Protein AF-A0A1V4DJF7-F1 (afdb_monomer)

Organism: NCBI:txid1768210

Sequence (134 aa):
MKKKKTASLLLLIAGIALLFFGLLVDSDLSPISIGLGSGFIGGAVANVIKYKKFVHNPQYAKEYKVEANDPRNIEIKTMALAKSGSILSILVVILSLITSATQQSLWVTATLVGLFAIHSILTVYFINKLNKTM

Structure (mmCIF, N/CA/C/O backbone):
data_AF-A0A1V4DJF7-F1
#
_entry.id   AF-A0A1V4DJF7-F1
#
loop_
_atom_site.group_PDB
_atom_site.id
_atom_site.type_symbol
_atom_site.label_atom_id
_atom_site.label_alt_id
_atom_site.label_comp_id
_atom_site.label_asym_id
_atom_site.label_entity_id
_atom_site.label_seq_id
_atom_site.pdbx_PDB_ins_code
_atom_site.Cartn_x
_atom_site.Cartn_y
_atom_site.Cartn_z
_atom_site.occupancy
_atom_site.B_iso_or_equiv
_atom_site.auth_seq_id
_atom_site.auth_comp_id
_atom_site.auth_asym_id
_atom_site.auth_atom_id
_atom_site.pdbx_PDB_model_num
ATOM 1 N N . MET A 1 1 ? -26.557 -2.127 5.040 1.00 58.22 1 MET A N 1
ATOM 2 C CA . MET A 1 1 ? -25.501 -3.147 4.794 1.00 58.22 1 MET A CA 1
ATOM 3 C C . MET A 1 1 ? -25.443 -3.645 3.343 1.00 58.22 1 MET A C 1
ATOM 5 O O . MET A 1 1 ? -24.337 -3.807 2.846 1.00 58.22 1 MET A O 1
ATOM 9 N N . LYS A 1 2 ? -26.572 -3.825 2.628 1.00 59.28 2 LYS A N 1
ATOM 10 C CA . LYS A 1 2 ? -26.591 -4.282 1.217 1.00 59.28 2 LYS A CA 1
ATOM 11 C C . LYS A 1 2 ? -25.772 -3.401 0.245 1.00 59.28 2 LYS A C 1
ATOM 13 O O . LYS A 1 2 ? -24.986 -3.947 -0.516 1.00 59.28 2 LYS A O 1
ATOM 18 N N . LYS A 1 3 ? -25.845 -2.063 0.359 1.00 65.19 3 LYS A N 1
ATOM 19 C CA . LYS A 1 3 ? -25.068 -1.113 -0.477 1.00 65.19 3 LYS A CA 1
ATOM 20 C C . LYS A 1 3 ? -23.537 -1.260 -0.361 1.00 65.19 3 LYS A C 1
ATOM 22 O O . LYS A 1 3 ? -22.823 -1.046 -1.330 1.00 65.19 3 LYS A O 1
ATOM 27 N N . LYS A 1 4 ? -23.017 -1.644 0.816 1.00 67.38 4 LYS A N 1
ATOM 28 C CA . LYS A 1 4 ? -21.568 -1.861 1.009 1.00 67.38 4 LYS A CA 1
ATOM 29 C C . LYS A 1 4 ? -21.104 -3.167 0.354 1.00 67.38 4 LYS A C 1
ATOM 31 O O . LYS A 1 4 ? -20.023 -3.202 -0.212 1.00 67.38 4 LYS A O 1
ATOM 36 N N . LYS A 1 5 ? -21.951 -4.205 0.364 1.00 73.94 5 LYS A N 1
ATOM 37 C CA . LYS A 1 5 ? -21.691 -5.477 -0.330 1.00 73.94 5 LYS A CA 1
ATOM 38 C C . LYS A 1 5 ? -21.644 -5.285 -1.848 1.00 73.94 5 LYS A C 1
ATOM 40 O O . LYS A 1 5 ? -20.732 -5.792 -2.488 1.00 73.94 5 LYS A O 1
ATOM 45 N N . THR A 1 6 ? -22.600 -4.543 -2.410 1.00 77.25 6 THR A N 1
ATOM 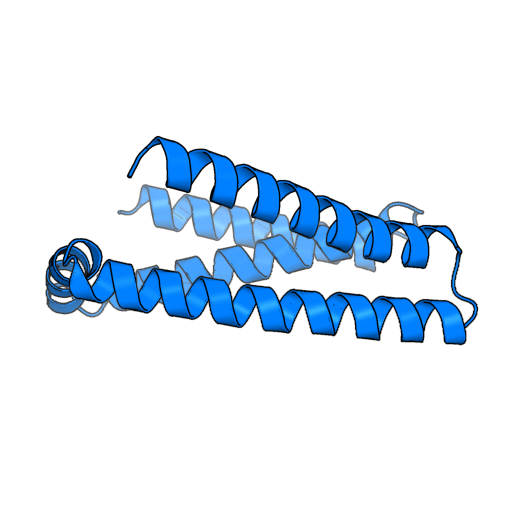46 C CA . THR A 1 6 ? -22.643 -4.263 -3.854 1.00 77.25 6 THR A CA 1
ATOM 47 C C . THR A 1 6 ? -21.445 -3.430 -4.299 1.00 77.25 6 THR A C 1
ATOM 49 O O . THR A 1 6 ? -20.856 -3.744 -5.322 1.00 77.25 6 THR A O 1
ATOM 52 N N . ALA A 1 7 ? -21.017 -2.444 -3.503 1.00 79.81 7 ALA A N 1
ATOM 53 C CA . ALA A 1 7 ? -19.809 -1.669 -3.792 1.00 79.81 7 ALA A CA 1
ATOM 54 C C . ALA A 1 7 ? -18.536 -2.536 -3.795 1.00 79.81 7 ALA A C 1
ATOM 56 O O . ALA A 1 7 ? -17.723 -2.420 -4.703 1.00 79.81 7 ALA A O 1
ATOM 57 N N . SER A 1 8 ? -18.374 -3.446 -2.825 1.00 79.38 8 SER A N 1
ATOM 58 C CA . SER A 1 8 ? -17.222 -4.362 -2.807 1.00 79.38 8 SER A CA 1
ATOM 59 C C . SER A 1 8 ? -17.244 -5.365 -3.961 1.00 79.38 8 SER A C 1
ATOM 61 O O . SER A 1 8 ? -16.188 -5.701 -4.483 1.00 79.38 8 SER A O 1
ATOM 63 N N . LEU A 1 9 ? -18.428 -5.821 -4.379 1.00 83.00 9 LEU A N 1
ATOM 64 C CA . LEU A 1 9 ? -18.572 -6.712 -5.530 1.00 83.00 9 LEU A CA 1
ATOM 65 C C . LEU A 1 9 ? -18.254 -5.990 -6.848 1.00 83.00 9 LEU A C 1
ATOM 67 O O . LEU A 1 9 ? -17.561 -6.548 -7.688 1.00 83.00 9 LEU A O 1
ATOM 71 N N . LEU A 1 10 ? -18.695 -4.737 -7.002 1.00 86.69 10 LEU A N 1
ATOM 72 C CA . LEU A 1 10 ? -18.332 -3.896 -8.146 1.00 86.69 10 LEU A CA 1
ATOM 73 C C . LEU A 1 10 ? -16.824 -3.633 -8.195 1.00 86.69 10 LEU A C 1
ATOM 75 O O . LEU A 1 10 ? -16.233 -3.731 -9.264 1.00 86.69 10 LEU A O 1
ATOM 79 N N . LEU A 1 11 ? -16.194 -3.371 -7.044 1.00 87.12 11 LEU A N 1
ATOM 80 C CA . LEU A 1 11 ? -14.740 -3.213 -6.952 1.00 87.12 11 LEU A CA 1
ATOM 81 C C . LEU A 1 11 ? -14.003 -4.495 -7.374 1.00 87.12 11 LEU A C 1
ATOM 83 O O . LEU A 1 11 ? -12.984 -4.425 -8.052 1.00 87.12 11 LEU A O 1
ATOM 87 N N . LEU A 1 12 ? -14.537 -5.664 -7.003 1.00 88.19 12 LEU A N 1
ATOM 88 C CA . LEU A 1 12 ? -13.981 -6.963 -7.385 1.00 88.19 12 LEU A CA 1
ATOM 89 C C . LEU A 1 12 ? -14.077 -7.193 -8.896 1.00 88.19 12 LEU A C 1
ATOM 91 O O . LEU A 1 12 ? -13.094 -7.580 -9.516 1.00 88.19 12 LEU A O 1
ATOM 95 N N . ILE A 1 13 ? -15.243 -6.920 -9.488 1.00 88.62 13 ILE A N 1
ATOM 96 C CA . ILE A 1 13 ? -15.471 -7.059 -10.933 1.00 88.62 13 ILE A CA 1
ATOM 97 C C . ILE A 1 13 ? -14.578 -6.088 -11.709 1.00 88.62 13 ILE A C 1
ATOM 99 O O . ILE A 1 13 ? -13.944 -6.494 -12.677 1.00 88.62 13 ILE A O 1
ATOM 103 N N . ALA A 1 14 ? -14.473 -4.836 -11.255 1.00 88.19 14 ALA A N 1
ATOM 104 C CA . ALA A 1 14 ? -13.578 -3.850 -11.850 1.00 88.19 14 ALA A CA 1
ATOM 105 C C . ALA A 1 14 ? -12.112 -4.303 -11.769 1.00 88.19 14 ALA A C 1
ATOM 107 O O . ALA A 1 14 ? -11.399 -4.238 -12.765 1.00 88.19 14 ALA A O 1
ATOM 108 N N . GLY A 1 15 ? -11.681 -4.823 -10.615 1.00 85.88 15 GLY A N 1
ATOM 109 C CA . GLY A 1 15 ? -10.336 -5.368 -10.436 1.00 85.88 15 GLY A CA 1
ATOM 110 C C . GLY A 1 15 ? -10.038 -6.539 -11.375 1.00 85.88 15 GLY A C 1
ATOM 111 O O . GLY A 1 15 ? -8.990 -6.550 -12.009 1.00 85.88 15 GLY A O 1
ATOM 112 N N . ILE A 1 16 ? -10.976 -7.480 -11.523 1.00 88.62 16 ILE A N 1
ATOM 113 C CA . ILE A 1 16 ? -10.856 -8.619 -12.448 1.00 88.62 16 ILE A CA 1
ATOM 114 C C . ILE A 1 16 ? -10.810 -8.144 -13.903 1.00 88.62 16 ILE A C 1
ATOM 116 O O . ILE A 1 16 ? -9.956 -8.600 -14.657 1.00 88.62 16 ILE A O 1
ATOM 120 N N . ALA A 1 17 ? -11.679 -7.210 -14.294 1.00 87.25 17 ALA A N 1
ATOM 121 C CA . ALA A 1 17 ? -11.700 -6.662 -15.648 1.00 87.25 17 ALA A CA 1
ATOM 122 C C . ALA A 1 17 ? -10.376 -5.964 -16.000 1.00 87.25 17 ALA A C 1
ATOM 124 O O . ALA A 1 17 ? -9.835 -6.204 -17.073 1.00 87.25 17 ALA A O 1
ATOM 125 N N . LEU A 1 18 ? -9.819 -5.170 -15.078 1.00 86.00 18 LEU A N 1
ATOM 126 C CA . LEU A 1 18 ? -8.505 -4.531 -15.229 1.00 86.00 18 LEU A CA 1
ATOM 127 C C . LEU A 1 18 ? -7.366 -5.552 -15.347 1.00 86.00 18 LEU A C 1
ATOM 129 O O . LEU A 1 18 ? -6.461 -5.371 -16.158 1.00 86.00 18 LEU A O 1
ATOM 133 N N . LEU A 1 19 ? -7.425 -6.637 -14.572 1.00 87.06 19 LEU A N 1
ATOM 134 C CA . LEU A 1 19 ? -6.412 -7.691 -14.607 1.00 87.06 19 LEU A CA 1
ATOM 135 C C . LEU A 1 19 ? -6.458 -8.475 -15.927 1.00 87.06 19 LEU A C 1
ATOM 137 O O . LEU A 1 19 ? -5.418 -8.686 -16.543 1.00 87.06 19 LEU A O 1
ATOM 141 N N . PHE A 1 20 ? -7.653 -8.847 -16.400 1.00 85.88 20 PHE A N 1
ATOM 142 C CA . PHE A 1 20 ? -7.823 -9.498 -17.704 1.00 85.88 20 PHE A CA 1
ATOM 143 C C . PHE A 1 20 ? -7.470 -8.570 -18.863 1.00 85.88 20 PHE A C 1
ATOM 145 O O . PHE A 1 20 ? -6.843 -9.019 -19.815 1.00 85.88 20 PHE A O 1
ATOM 152 N N . PHE A 1 21 ? -7.820 -7.286 -18.778 1.00 85.25 21 PHE A N 1
ATOM 153 C CA . PHE A 1 21 ? -7.430 -6.304 -19.784 1.00 85.25 21 PHE A CA 1
ATOM 154 C C . PHE A 1 21 ? -5.906 -6.195 -19.878 1.00 85.25 21 PHE A C 1
ATOM 156 O O . PHE A 1 21 ? -5.361 -6.277 -20.969 1.00 85.25 21 PHE A O 1
ATOM 163 N N . GLY A 1 22 ? -5.206 -6.114 -18.742 1.00 82.69 22 GLY A N 1
ATOM 164 C CA . GLY A 1 22 ? -3.745 -6.107 -18.733 1.00 82.69 22 GLY A CA 1
ATOM 165 C C . GLY A 1 22 ? -3.115 -7.411 -19.239 1.00 82.69 22 GLY A C 1
ATOM 166 O O . GLY A 1 22 ? -2.093 -7.363 -19.907 1.00 82.69 22 GLY A O 1
ATOM 167 N N . LEU A 1 23 ? -3.713 -8.574 -18.973 1.00 83.50 23 LEU A N 1
ATOM 168 C CA . LEU A 1 23 ? -3.176 -9.864 -19.435 1.00 83.50 23 LEU A CA 1
ATOM 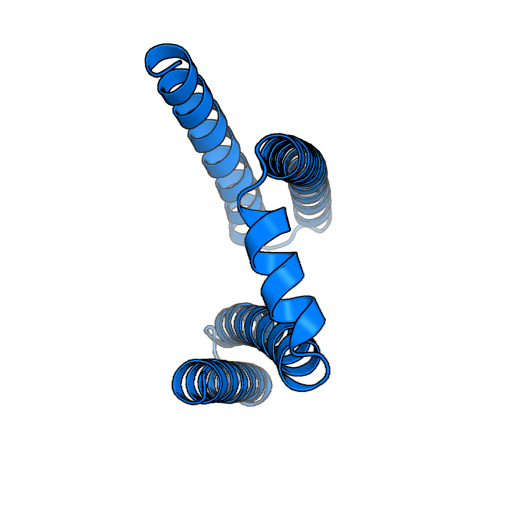169 C C . LEU A 1 23 ? -3.437 -10.162 -20.919 1.00 83.50 23 LEU A C 1
ATOM 171 O O . LEU A 1 23 ? -2.672 -10.910 -21.518 1.00 83.50 23 LEU A O 1
ATOM 175 N N . LEU A 1 24 ? -4.529 -9.647 -21.490 1.00 84.38 24 LEU A N 1
ATOM 176 C CA . LEU A 1 24 ? -4.951 -9.954 -22.864 1.00 84.38 24 LEU A CA 1
ATOM 177 C C . LEU A 1 24 ? -4.548 -8.881 -23.878 1.00 84.38 24 LEU A C 1
ATOM 179 O O . LEU A 1 24 ? -4.537 -9.155 -25.076 1.00 84.38 24 LEU A O 1
ATOM 183 N N . VAL A 1 25 ? -4.268 -7.662 -23.419 1.00 83.88 25 VAL A N 1
ATOM 184 C CA . VAL A 1 25 ? -3.901 -6.540 -24.280 1.00 83.88 25 VAL A CA 1
ATOM 185 C C . VAL A 1 25 ? -2.413 -6.257 -24.112 1.00 83.88 25 VAL A C 1
ATOM 187 O O . VAL A 1 25 ? -1.994 -5.710 -23.093 1.00 83.88 25 VAL A O 1
ATOM 190 N N . ASP A 1 2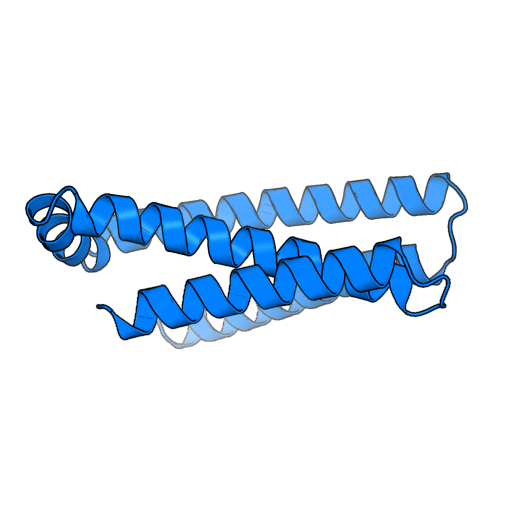6 ? -1.626 -6.586 -25.137 1.00 76.12 26 ASP A N 1
ATOM 191 C CA . ASP A 1 26 ? -0.236 -6.142 -25.246 1.00 76.12 26 ASP A CA 1
ATOM 192 C 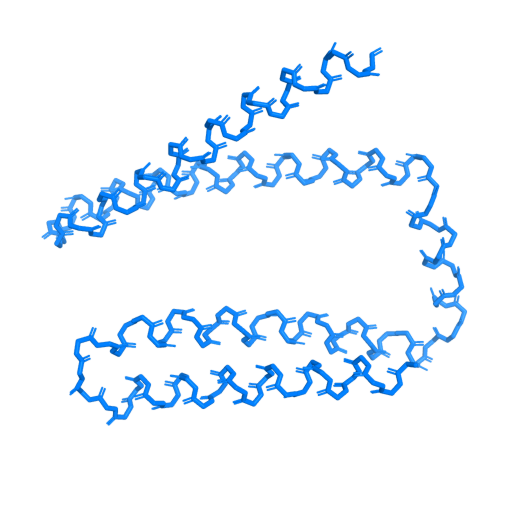C . ASP A 1 26 ? -0.220 -4.639 -25.540 1.00 76.12 26 ASP A C 1
ATOM 194 O O . ASP A 1 26 ? -0.441 -4.164 -26.655 1.00 76.12 26 ASP A O 1
ATOM 198 N N . SER A 1 27 ? -0.055 -3.858 -24.484 1.00 81.44 27 SER A N 1
ATOM 199 C CA . SER A 1 27 ? 0.067 -2.405 -24.526 1.00 81.44 27 SER A CA 1
ATOM 200 C C . SER A 1 27 ? 0.943 -1.953 -23.370 1.00 81.44 27 SER A C 1
ATOM 202 O O . SER A 1 27 ? 0.978 -2.605 -22.327 1.00 81.44 27 SER A O 1
ATOM 204 N N . ASP A 1 28 ? 1.564 -0.782 -23.489 1.00 80.94 28 ASP A N 1
ATOM 205 C CA . ASP A 1 28 ? 2.416 -0.209 -22.431 1.00 80.94 28 ASP A CA 1
ATOM 206 C C . ASP A 1 28 ? 1.666 0.009 -21.097 1.00 80.94 28 ASP A C 1
ATOM 208 O O . ASP A 1 28 ? 2.265 0.134 -20.030 1.00 80.94 28 ASP A O 1
ATOM 212 N N . LEU A 1 29 ? 0.329 0.016 -21.140 1.00 80.50 29 LEU A N 1
ATOM 213 C CA . LEU A 1 29 ? -0.565 0.133 -19.984 1.00 80.50 29 LEU A CA 1
ATOM 214 C C . LEU A 1 29 ? -0.861 -1.205 -19.286 1.00 80.50 29 LEU A C 1
ATOM 216 O O . LEU A 1 29 ? -1.497 -1.209 -18.224 1.00 80.50 29 LEU A O 1
ATOM 220 N N . SER A 1 30 ? -0.429 -2.334 -19.850 1.00 82.88 30 SER A N 1
ATOM 221 C CA . SER A 1 30 ? -0.671 -3.673 -19.303 1.00 82.88 30 SER A CA 1
ATOM 222 C C . SER A 1 30 ? -0.128 -3.834 -17.872 1.00 82.88 30 SER A C 1
ATOM 224 O O . SER A 1 30 ? -0.921 -4.165 -16.981 1.00 82.88 30 SER A O 1
ATOM 226 N N . PRO A 1 31 ? 1.142 -3.487 -17.564 1.00 80.81 3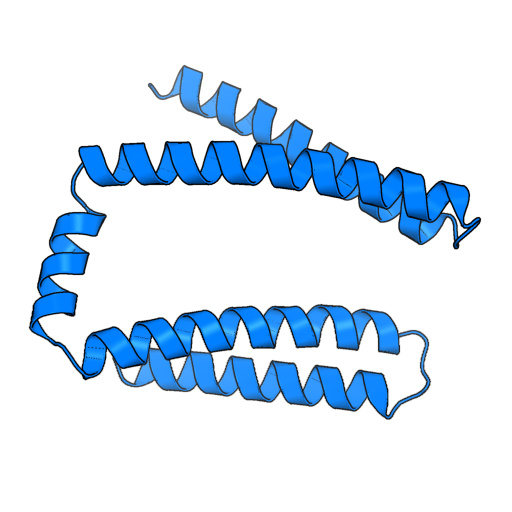1 PRO A N 1
ATOM 227 C CA . PRO A 1 31 ? 1.686 -3.635 -16.211 1.00 80.81 31 PRO A CA 1
ATOM 228 C C . PRO A 1 31 ? 0.949 -2.776 -15.176 1.00 80.81 31 PRO A C 1
ATOM 230 O O . PRO A 1 31 ? 0.707 -3.210 -14.048 1.00 80.81 31 PRO A O 1
ATOM 233 N N . ILE A 1 32 ? 0.540 -1.567 -15.572 1.00 83.50 32 ILE A N 1
ATOM 234 C CA . ILE A 1 32 ? -0.216 -0.636 -14.723 1.00 83.50 32 ILE A CA 1
ATOM 235 C C . ILE A 1 32 ? -1.610 -1.204 -14.430 1.00 83.50 32 ILE A C 1
ATOM 237 O O . ILE A 1 32 ? -2.071 -1.170 -13.287 1.00 83.50 32 ILE A O 1
ATOM 241 N N . SER A 1 33 ? -2.263 -1.773 -15.445 1.00 85.19 33 SER A N 1
ATOM 242 C CA . SER A 1 33 ? -3.591 -2.385 -15.328 1.00 85.19 33 SER A CA 1
ATOM 243 C C . SER A 1 33 ? -3.568 -3.629 -14.437 1.00 85.19 33 SER A C 1
ATOM 245 O O . SER A 1 33 ? -4.454 -3.796 -13.598 1.00 85.19 33 SER A O 1
ATOM 247 N N . ILE A 1 34 ? -2.519 -4.454 -14.534 1.00 85.38 34 ILE A N 1
ATOM 248 C CA . ILE A 1 34 ? -2.305 -5.616 -13.655 1.00 85.38 34 ILE A CA 1
ATOM 249 C C . ILE A 1 34 ? -2.052 -5.164 -12.208 1.00 85.38 34 ILE A C 1
ATOM 251 O O . ILE A 1 34 ? -2.654 -5.698 -11.267 1.00 85.38 34 ILE A O 1
ATOM 255 N N . GLY A 1 35 ? -1.205 -4.148 -12.013 1.00 84.12 35 GLY A N 1
ATOM 256 C CA . GLY A 1 35 ? -0.916 -3.581 -10.694 1.00 84.12 35 GLY A CA 1
ATOM 257 C C . GLY A 1 35 ? -2.166 -3.016 -10.013 1.00 84.12 35 GLY A C 1
ATOM 258 O O . GLY A 1 35 ? -2.476 -3.373 -8.875 1.00 84.12 35 GLY A O 1
ATOM 259 N N . LEU A 1 36 ? -2.946 -2.198 -10.723 1.00 85.25 36 LEU A N 1
ATOM 260 C CA . LEU A 1 36 ? -4.200 -1.642 -10.202 1.00 85.25 36 LEU A CA 1
ATOM 261 C C . LEU A 1 36 ? -5.271 -2.720 -9.987 1.00 85.25 36 LEU A C 1
ATOM 263 O O . LEU A 1 36 ? -5.931 -2.734 -8.944 1.00 85.25 36 LEU A O 1
ATOM 267 N N . GLY A 1 37 ? -5.417 -3.645 -10.939 1.00 86.38 37 GLY A N 1
ATOM 268 C CA . GLY A 1 37 ? -6.382 -4.740 -10.868 1.00 86.38 37 GLY A CA 1
ATOM 269 C C . GLY A 1 37 ? -6.148 -5.632 -9.651 1.00 86.38 37 GLY A C 1
ATOM 270 O O . GLY A 1 37 ? -7.078 -5.891 -8.883 1.00 86.38 37 GLY A O 1
ATOM 271 N N . SER A 1 38 ? -4.896 -6.028 -9.403 1.00 85.81 38 SER A N 1
ATOM 272 C CA . SER A 1 38 ? -4.534 -6.839 -8.232 1.00 85.81 38 SER A CA 1
ATOM 273 C C . SER A 1 38 ? -4.810 -6.114 -6.905 1.00 85.81 38 SER A C 1
ATOM 275 O O . SER A 1 38 ? -5.373 -6.715 -5.982 1.00 85.81 38 SER A O 1
ATOM 277 N N . GLY A 1 39 ? -4.530 -4.808 -6.822 1.00 85.75 39 GLY A N 1
ATOM 278 C CA . GLY A 1 39 ? -4.857 -3.984 -5.654 1.00 85.75 39 GLY A CA 1
ATOM 279 C C . GLY A 1 39 ? -6.363 -3.910 -5.371 1.00 85.75 39 GLY A C 1
ATOM 280 O O . GLY A 1 39 ? -6.798 -4.077 -4.224 1.00 85.75 39 GLY A O 1
ATOM 281 N N . PHE A 1 40 ? -7.180 -3.728 -6.412 1.00 88.06 40 PHE A N 1
ATOM 282 C CA . PHE A 1 40 ? -8.642 -3.710 -6.285 1.00 88.06 40 PHE A CA 1
ATOM 283 C C . PHE A 1 40 ? -9.204 -5.062 -5.851 1.00 88.06 40 PHE A C 1
ATOM 285 O O . PHE A 1 40 ? -10.072 -5.101 -4.974 1.00 88.06 40 PHE A O 1
ATOM 292 N N . ILE A 1 41 ? -8.677 -6.167 -6.384 1.00 89.12 41 ILE A N 1
ATOM 293 C CA . ILE A 1 41 ? -9.073 -7.515 -5.958 1.00 89.12 41 ILE A CA 1
ATOM 294 C C . ILE A 1 41 ? -8.740 -7.725 -4.478 1.00 89.12 41 ILE A C 1
ATOM 296 O O . ILE A 1 41 ? -9.621 -8.125 -3.713 1.00 89.12 41 ILE A O 1
ATOM 300 N N . GLY A 1 42 ? -7.521 -7.397 -4.039 1.00 86.06 42 GLY A N 1
ATOM 301 C CA . GLY A 1 42 ? -7.122 -7.529 -2.633 1.00 86.06 42 GLY A CA 1
ATOM 302 C C . GLY A 1 42 ? -8.033 -6.738 -1.685 1.00 86.06 42 GLY A C 1
ATOM 303 O O . GLY A 1 42 ? -8.548 -7.281 -0.699 1.00 86.06 42 GLY A O 1
ATOM 304 N N . GLY A 1 43 ? -8.316 -5.475 -2.021 1.00 84.75 43 GLY A N 1
ATOM 305 C CA . GLY A 1 43 ? -9.231 -4.626 -1.253 1.00 84.75 43 GLY A CA 1
ATOM 306 C C . GLY A 1 43 ? -10.676 -5.140 -1.242 1.00 84.75 43 GLY A C 1
ATOM 307 O O . GLY A 1 43 ? -11.355 -5.097 -0.207 1.00 84.75 43 GLY A O 1
ATOM 308 N N . ALA A 1 44 ? -11.158 -5.667 -2.368 1.00 87.56 44 ALA A N 1
ATOM 309 C CA . ALA A 1 44 ? -12.495 -6.235 -2.470 1.00 87.56 44 ALA A CA 1
ATOM 310 C C . ALA A 1 44 ? -12.637 -7.515 -1.635 1.00 87.56 44 ALA A C 1
ATOM 312 O O . ALA A 1 44 ? -13.593 -7.636 -0.863 1.00 87.56 44 ALA A O 1
ATOM 313 N N . VAL A 1 45 ? -11.670 -8.432 -1.719 1.00 87.38 45 VAL A N 1
ATOM 314 C CA . VAL A 1 45 ? -11.655 -9.687 -0.950 1.00 87.38 45 VAL A CA 1
ATOM 315 C C . VAL A 1 45 ? -11.644 -9.402 0.552 1.00 87.38 45 VAL A C 1
ATOM 317 O O . VAL A 1 45 ? -12.469 -9.956 1.284 1.00 87.38 45 VAL A O 1
ATOM 320 N N . ALA A 1 46 ? -10.798 -8.477 1.017 1.00 84.56 46 ALA A N 1
ATOM 321 C CA . ALA A 1 46 ? -10.760 -8.083 2.427 1.00 84.56 46 ALA A CA 1
ATOM 322 C C . ALA A 1 46 ? -12.128 -7.573 2.929 1.00 84.56 46 ALA A C 1
ATOM 324 O O . ALA A 1 46 ? -12.569 -7.918 4.032 1.00 84.56 46 ALA A O 1
ATOM 325 N N . ASN A 1 47 ? -12.837 -6.793 2.108 1.00 85.19 47 ASN A N 1
ATOM 326 C CA . ASN A 1 47 ? -14.176 -6.300 2.435 1.00 85.19 47 ASN A CA 1
ATOM 327 C C . ASN A 1 47 ? -15.246 -7.402 2.409 1.00 85.19 47 ASN A C 1
ATOM 329 O O . ASN A 1 47 ? -16.120 -7.424 3.281 1.00 85.19 47 ASN A O 1
ATOM 333 N N . VAL A 1 48 ? -15.173 -8.335 1.457 1.00 85.12 48 VAL A N 1
ATOM 334 C CA . VAL A 1 48 ? -16.098 -9.475 1.365 1.00 85.12 48 VAL A CA 1
ATOM 335 C C . VAL A 1 48 ? -15.944 -10.403 2.571 1.00 85.12 48 VAL A C 1
ATOM 337 O O . VAL A 1 48 ? -16.952 -10.798 3.161 1.00 85.12 48 VAL A O 1
ATOM 340 N N . ILE A 1 49 ? -14.711 -10.694 3.000 1.00 84.19 49 ILE A N 1
ATOM 341 C CA . ILE A 1 49 ? -14.444 -11.511 4.195 1.00 84.19 49 ILE A CA 1
ATOM 342 C C . ILE A 1 49 ? -15.017 -10.837 5.446 1.00 84.19 49 ILE A C 1
ATOM 344 O O . ILE A 1 49 ? -15.729 -11.484 6.221 1.00 84.19 49 ILE A O 1
ATOM 348 N N . LYS A 1 50 ? -14.771 -9.530 5.625 1.00 80.94 50 LYS A N 1
ATOM 349 C CA . LYS A 1 50 ? -15.365 -8.752 6.727 1.00 80.94 50 LYS A CA 1
ATOM 350 C C . LYS A 1 50 ? -16.889 -8.833 6.703 1.00 80.94 50 LYS A C 1
ATOM 352 O O . LYS A 1 50 ? -17.506 -9.121 7.724 1.00 80.94 50 LYS A O 1
ATOM 357 N N . TYR A 1 51 ? -17.502 -8.629 5.539 1.00 79.94 51 TYR A N 1
ATOM 358 C CA . TYR A 1 51 ? -18.953 -8.707 5.394 1.00 79.94 51 TYR A CA 1
ATOM 359 C C . TYR A 1 51 ? -19.499 -10.097 5.739 1.00 79.94 51 TYR A C 1
ATOM 361 O O . TYR A 1 51 ? -20.486 -10.191 6.468 1.00 79.94 51 TYR A O 1
ATOM 369 N N . LYS A 1 52 ? -18.853 -11.172 5.268 1.00 81.94 52 LYS A N 1
ATOM 370 C CA . LYS A 1 52 ? -19.261 -12.551 5.571 1.00 81.94 52 LYS A CA 1
ATOM 371 C C . LYS A 1 52 ? -19.247 -12.810 7.079 1.00 81.94 52 LYS A C 1
ATOM 373 O O . LYS A 1 52 ? -20.227 -13.337 7.596 1.00 81.94 52 LYS A O 1
ATOM 378 N N . LYS A 1 53 ? -18.200 -12.366 7.787 1.00 79.12 53 LYS A N 1
ATOM 379 C CA . LYS A 1 53 ? -18.130 -12.457 9.256 1.00 79.12 53 LYS A CA 1
ATOM 380 C C . LYS A 1 53 ? -19.261 -11.677 9.940 1.00 79.12 53 LYS A C 1
ATOM 382 O O . LYS A 1 53 ? -19.912 -12.218 10.824 1.00 79.12 53 LYS A O 1
ATOM 387 N N . PHE A 1 54 ? -19.556 -10.456 9.487 1.00 78.94 54 PHE A N 1
ATOM 388 C CA . PHE A 1 54 ? -20.625 -9.633 10.072 1.00 78.94 54 PHE A CA 1
ATOM 389 C C . PHE A 1 54 ? -22.045 -10.144 9.817 1.00 78.94 54 PHE A C 1
ATOM 391 O O . PHE A 1 54 ? -22.925 -9.914 10.641 1.00 78.94 54 PHE A O 1
ATOM 398 N N . VAL A 1 55 ? -22.300 -10.784 8.673 1.00 77.75 55 VAL A N 1
ATOM 399 C CA . VAL A 1 55 ? -23.627 -11.339 8.359 1.00 77.75 55 VAL A CA 1
ATOM 400 C C . VAL A 1 55 ? -23.849 -12.678 9.044 1.00 77.75 55 VAL A C 1
ATOM 402 O O . VAL A 1 55 ? -24.955 -12.937 9.504 1.00 77.75 55 VAL A O 1
ATOM 405 N N . HIS A 1 56 ? -22.818 -13.522 9.106 1.00 79.44 56 HIS A N 1
ATOM 406 C CA . HIS A 1 56 ? -22.934 -14.842 9.716 1.00 79.44 56 HIS A CA 1
ATOM 407 C C . HIS A 1 56 ? -23.040 -14.764 11.244 1.00 79.44 56 HIS A C 1
ATOM 409 O O . HIS A 1 56 ? -23.701 -15.601 11.845 1.00 79.44 56 HIS A O 1
ATOM 415 N N . ASN A 1 57 ? -22.439 -13.742 11.865 1.00 79.94 57 ASN A N 1
ATOM 416 C CA . ASN A 1 57 ? -22.526 -13.532 13.303 1.00 79.94 57 ASN A CA 1
ATOM 417 C C . ASN A 1 57 ? -22.911 -12.072 13.645 1.00 79.94 57 ASN A C 1
ATOM 419 O O . ASN A 1 57 ? -22.050 -11.188 13.703 1.00 79.94 57 ASN A O 1
ATOM 423 N N . PRO A 1 58 ? -24.204 -11.784 13.890 1.00 77.31 58 PRO A N 1
ATOM 424 C CA . PRO A 1 58 ? -24.652 -10.449 14.280 1.00 77.31 58 PRO A CA 1
ATOM 425 C C . PRO A 1 58 ? -24.202 -10.037 15.693 1.00 77.31 58 PRO A C 1
ATOM 427 O O . PRO A 1 58 ? -24.155 -8.835 15.965 1.00 77.31 58 PRO A O 1
ATOM 430 N N . GLN A 1 59 ? -23.841 -10.981 16.576 1.00 80.56 59 GLN A N 1
ATOM 431 C CA . GLN A 1 59 ? -23.215 -10.660 17.869 1.00 80.56 59 GLN A CA 1
ATOM 432 C C . GLN A 1 59 ? -21.797 -10.122 17.653 1.00 80.56 59 GLN A C 1
ATOM 434 O O . GLN A 1 59 ? -21.493 -9.031 18.131 1.00 80.56 59 GLN A O 1
ATOM 439 N N . TYR A 1 60 ? -21.010 -10.766 16.785 1.00 79.38 60 TYR A N 1
ATOM 440 C CA . TYR A 1 60 ? -19.687 -10.272 16.378 1.00 79.38 60 TYR A CA 1
ATOM 441 C C . TYR A 1 60 ? -19.740 -8.845 15.809 1.00 79.38 60 TYR A C 1
ATOM 443 O O . TYR A 1 60 ? -18.849 -8.035 16.040 1.00 79.38 60 TYR A O 1
ATOM 451 N N . ALA A 1 61 ? -20.805 -8.483 15.086 1.00 78.81 61 ALA A N 1
ATOM 452 C CA . ALA A 1 61 ? -20.971 -7.122 14.572 1.00 78.81 61 ALA A CA 1
ATOM 453 C C . ALA A 1 61 ? -21.220 -6.070 15.668 1.00 78.81 61 ALA A C 1
ATOM 455 O O . ALA A 1 61 ? -20.864 -4.902 15.479 1.00 78.81 61 ALA A O 1
ATOM 456 N N . LYS A 1 62 ? -21.851 -6.452 16.785 1.0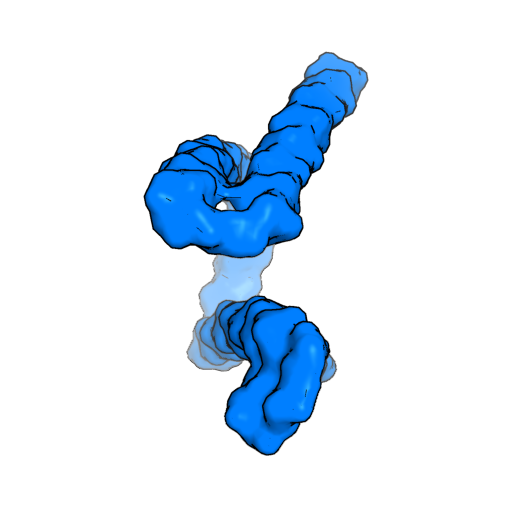0 80.25 62 LYS A N 1
ATOM 457 C CA . LYS A 1 62 ? -22.044 -5.572 17.945 1.00 80.25 62 LYS A CA 1
ATOM 458 C C . LYS A 1 62 ? -20.755 -5.462 18.752 1.00 80.25 62 LYS A C 1
ATOM 460 O O . LYS A 1 62 ? -20.332 -4.346 19.031 1.00 80.25 62 LYS A O 1
ATOM 465 N N . GLU A 1 63 ? -20.109 -6.590 19.028 1.00 81.69 63 GLU A N 1
ATOM 466 C CA . GLU A 1 63 ? -18.823 -6.653 19.732 1.00 81.69 63 GLU A CA 1
ATOM 467 C C . GLU A 1 63 ? -17.748 -5.859 18.994 1.00 81.69 63 GLU A C 1
ATOM 469 O O . GLU A 1 63 ? -17.142 -4.973 19.582 1.00 81.69 63 GLU A O 1
ATOM 474 N N . TYR A 1 64 ? -17.617 -6.044 17.677 1.00 81.12 64 TYR A N 1
ATOM 475 C CA . TYR A 1 64 ? -16.671 -5.292 16.852 1.00 81.12 64 TYR A CA 1
ATOM 476 C C . TYR A 1 64 ? -16.876 -3.775 16.933 1.00 81.12 64 TYR A C 1
ATOM 478 O O . TYR A 1 64 ? -15.913 -3.021 16.858 1.00 81.12 64 TYR A O 1
ATOM 486 N N . LYS A 1 65 ? -18.120 -3.293 17.061 1.00 81.56 65 LYS A N 1
ATOM 487 C CA . LYS A 1 65 ? -18.375 -1.853 17.225 1.00 81.56 65 LYS A CA 1
ATOM 488 C C . LYS A 1 65 ? -17.917 -1.345 18.585 1.00 81.56 65 LYS A C 1
ATOM 490 O O . LYS A 1 65 ? -17.479 -0.204 18.657 1.00 81.56 65 LYS A O 1
ATOM 495 N N . VAL A 1 66 ? -18.046 -2.150 19.633 1.00 81.31 66 VAL A N 1
ATOM 496 C CA . VAL A 1 66 ? -17.561 -1.788 20.969 1.00 81.31 66 VAL A CA 1
ATOM 497 C C . VAL A 1 66 ? -16.032 -1.830 20.972 1.00 81.31 66 VAL A C 1
ATOM 499 O O . VAL A 1 66 ? -15.402 -0.816 21.250 1.00 81.31 66 VAL A O 1
ATOM 502 N N . GLU A 1 67 ? -15.440 -2.933 20.510 1.00 82.69 67 GLU A N 1
ATOM 503 C CA . GLU A 1 67 ? -13.986 -3.112 20.395 1.00 82.69 67 GLU A CA 1
ATOM 504 C C . GLU A 1 67 ? -13.312 -2.052 19.519 1.00 82.69 67 GLU A C 1
ATOM 506 O O . GLU A 1 67 ? -12.191 -1.643 19.799 1.00 82.69 67 GLU A O 1
ATOM 511 N N . ALA A 1 68 ? -13.953 -1.622 18.428 1.00 80.88 68 ALA A N 1
ATOM 512 C CA . ALA A 1 68 ? -13.364 -0.644 17.515 1.00 80.88 68 ALA A CA 1
ATOM 513 C C . ALA A 1 68 ? -13.303 0.775 18.100 1.00 80.88 68 ALA A C 1
ATOM 515 O O . ALA A 1 68 ? -12.554 1.593 17.568 1.00 80.88 68 ALA A O 1
ATOM 516 N N . ASN A 1 69 ? -14.094 1.066 19.137 1.00 86.19 69 ASN A N 1
ATOM 517 C CA . ASN A 1 69 ? -14.126 2.370 19.803 1.00 86.19 69 ASN A CA 1
ATOM 518 C C . ASN A 1 69 ? -13.451 2.352 21.183 1.00 86.19 69 ASN A C 1
ATOM 520 O O . ASN A 1 69 ? -13.342 3.402 21.810 1.00 86.19 69 ASN A O 1
ATOM 524 N N . ASP A 1 70 ? -13.005 1.188 21.658 1.00 90.38 70 ASP A N 1
ATOM 525 C CA . ASP A 1 70 ? -12.284 1.081 22.921 1.00 90.38 70 ASP A CA 1
ATOM 526 C C . ASP A 1 70 ? -10.881 1.713 22.783 1.00 90.38 70 ASP A C 1
ATOM 528 O O . ASP A 1 70 ? -10.142 1.366 21.850 1.00 90.38 70 ASP A O 1
ATOM 532 N N . PRO A 1 71 ? -10.489 2.634 23.689 1.00 88.12 71 PRO A N 1
ATOM 533 C CA . PRO A 1 71 ? -9.203 3.326 23.616 1.00 88.12 71 PRO A CA 1
ATOM 534 C C . PRO A 1 71 ? -8.009 2.364 23.600 1.00 88.12 71 PRO A C 1
ATOM 536 O O . PRO A 1 71 ? -7.059 2.588 22.845 1.00 88.12 71 PRO A O 1
ATOM 539 N N . ARG A 1 72 ? -8.070 1.255 24.349 1.00 88.94 72 ARG A N 1
ATOM 540 C CA . ARG A 1 72 ? -6.986 0.266 24.412 1.00 88.94 72 ARG A CA 1
ATOM 541 C C . ARG A 1 72 ? -6.809 -0.446 23.076 1.00 88.94 72 ARG A C 1
ATOM 543 O O . ARG A 1 72 ? -5.690 -0.674 22.621 1.00 88.94 72 ARG A O 1
ATOM 550 N N . ASN A 1 73 ? -7.912 -0.782 22.417 1.00 88.19 73 ASN A N 1
ATOM 551 C CA . ASN A 1 73 ? -7.862 -1.430 21.110 1.00 88.19 73 ASN A CA 1
ATOM 552 C C . ASN A 1 73 ? -7.409 -0.480 20.002 1.00 88.19 73 ASN A C 1
ATOM 554 O O . ASN A 1 73 ? -6.723 -0.905 19.067 1.00 88.19 73 ASN A O 1
ATOM 558 N N . ILE A 1 74 ? -7.767 0.801 20.102 1.00 89.00 74 ILE A N 1
ATOM 559 C CA . ILE A 1 74 ? -7.255 1.832 19.199 1.00 89.00 74 ILE A CA 1
ATOM 560 C C . ILE A 1 74 ? -5.732 1.913 19.328 1.00 89.00 74 ILE A C 1
ATOM 562 O O . ILE A 1 74 ? -5.055 1.872 18.302 1.00 89.00 74 ILE A O 1
ATOM 566 N N . GLU A 1 75 ? -5.196 1.936 20.549 1.00 90.81 75 GLU A N 1
ATOM 567 C CA . GLU A 1 75 ? -3.751 1.979 20.806 1.00 90.81 75 GLU A CA 1
ATOM 568 C C . GLU A 1 75 ? -3.015 0.733 20.282 1.00 90.81 75 GLU A C 1
ATOM 570 O O . GLU A 1 75 ? -2.006 0.834 19.581 1.00 90.81 75 GLU A O 1
ATOM 575 N N . ILE A 1 76 ? -3.549 -0.466 20.534 1.00 90.44 76 ILE A N 1
ATOM 576 C CA . ILE A 1 76 ? -2.965 -1.709 20.004 1.00 90.44 76 ILE A CA 1
ATOM 577 C C . ILE A 1 76 ? -2.940 -1.675 18.473 1.00 90.44 76 ILE A C 1
ATOM 579 O O . ILE A 1 76 ? -1.940 -2.034 17.844 1.00 90.44 76 ILE A O 1
ATOM 583 N N . LYS A 1 77 ? -4.031 -1.222 17.848 1.00 89.81 77 LYS A N 1
ATOM 584 C CA . LYS A 1 77 ? -4.135 -1.140 16.391 1.00 89.81 77 LYS A CA 1
ATOM 585 C C . LYS A 1 77 ? -3.176 -0.105 15.809 1.00 89.81 77 LYS A C 1
ATOM 587 O O . LYS A 1 77 ? -2.575 -0.380 14.770 1.00 89.81 77 LYS A O 1
ATOM 592 N N . THR A 1 78 ? -3.033 1.066 16.425 1.00 90.12 78 THR A N 1
ATOM 593 C CA . THR A 1 78 ? -2.084 2.086 15.954 1.00 90.12 78 THR A CA 1
ATOM 594 C C . THR A 1 78 ? -0.649 1.588 16.0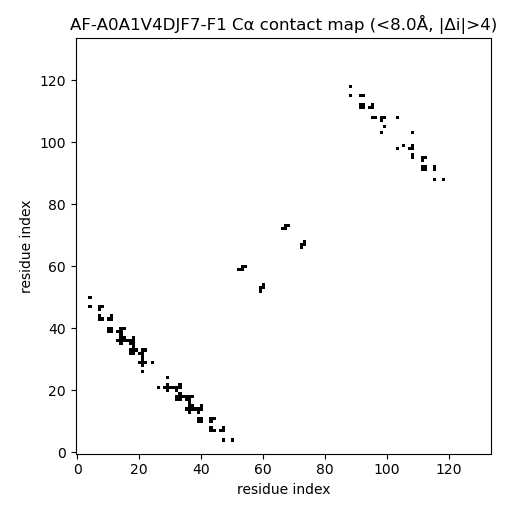84 1.00 90.12 78 THR A C 1
ATOM 596 O O . THR A 1 78 ? 0.110 1.714 15.123 1.00 90.12 78 THR A O 1
ATOM 599 N N . MET A 1 79 ? -0.299 0.924 17.190 1.00 90.94 79 MET A N 1
ATOM 600 C CA . MET A 1 79 ? 1.019 0.311 17.378 1.00 90.94 79 MET A CA 1
ATOM 601 C C . MET A 1 79 ? 1.294 -0.797 16.351 1.00 90.94 79 MET A C 1
ATOM 603 O O . MET A 1 79 ? 2.372 -0.845 15.753 1.00 90.94 79 MET A O 1
ATOM 607 N N . ALA A 1 80 ? 0.310 -1.661 16.088 1.00 91.88 80 ALA A N 1
ATOM 608 C CA . ALA A 1 80 ? 0.421 -2.707 15.075 1.00 91.88 80 ALA A CA 1
ATOM 609 C C . ALA A 1 80 ? 0.615 -2.119 13.668 1.00 91.88 80 ALA A C 1
ATOM 611 O O . ALA A 1 80 ? 1.492 -2.570 12.928 1.00 91.88 80 ALA A O 1
ATOM 612 N N . LEU A 1 81 ? -0.157 -1.086 13.310 1.00 89.75 81 LEU A N 1
ATOM 613 C CA . LEU A 1 81 ? -0.022 -0.393 12.028 1.00 89.75 81 LEU A CA 1
ATOM 614 C C . LEU A 1 81 ? 1.347 0.280 11.894 1.00 89.75 81 LEU A C 1
ATOM 616 O O . LEU A 1 81 ? 1.987 0.105 10.859 1.00 89.75 81 LEU A O 1
ATOM 620 N N . ALA A 1 82 ? 1.832 0.957 12.938 1.00 90.81 82 ALA A N 1
ATOM 621 C CA . ALA A 1 82 ? 3.158 1.571 12.947 1.00 90.81 82 ALA A CA 1
ATOM 622 C C . ALA A 1 82 ? 4.264 0.527 12.723 1.00 90.81 82 ALA A C 1
ATOM 624 O O . ALA A 1 82 ? 5.085 0.682 11.821 1.00 90.81 82 ALA A O 1
ATOM 625 N N . LYS A 1 83 ? 4.235 -0.590 13.463 1.00 92.06 83 LYS A N 1
ATOM 626 C CA . LYS A 1 83 ? 5.230 -1.664 13.316 1.00 92.06 83 LYS A CA 1
ATOM 627 C C . LYS A 1 83 ? 5.170 -2.326 11.938 1.00 92.06 83 LYS A C 1
ATOM 629 O O . LYS A 1 83 ? 6.211 -2.581 11.335 1.00 92.06 83 LYS A O 1
ATOM 634 N N . SER A 1 84 ? 3.965 -2.570 11.418 1.00 91.88 84 SER A N 1
ATOM 635 C CA . SER A 1 84 ? 3.787 -3.111 10.065 1.00 91.88 84 SER A CA 1
ATOM 636 C C . SER A 1 84 ? 4.289 -2.147 8.986 1.00 91.88 84 SER A C 1
ATOM 638 O O . SER A 1 84 ? 4.909 -2.592 8.025 1.00 91.88 84 SER A O 1
ATOM 640 N N . GLY A 1 85 ? 4.097 -0.836 9.175 1.00 90.69 85 GLY A N 1
ATOM 641 C CA . GLY A 1 85 ? 4.599 0.204 8.281 1.00 90.69 85 GLY A CA 1
ATOM 642 C C . GLY A 1 85 ? 6.124 0.251 8.252 1.00 90.69 85 GLY A C 1
ATOM 643 O O . GLY A 1 85 ? 6.705 0.288 7.172 1.00 90.69 85 GLY A O 1
ATOM 644 N N . SER A 1 86 ? 6.784 0.144 9.410 1.00 91.56 86 SER A N 1
ATOM 645 C CA . SER A 1 86 ? 8.250 0.071 9.474 1.00 91.56 86 SER A CA 1
ATOM 646 C C . SER A 1 86 ? 8.803 -1.147 8.731 1.00 91.56 86 SER A C 1
ATOM 648 O O . SER A 1 86 ? 9.764 -1.024 7.973 1.00 91.56 86 SER A O 1
ATOM 650 N N . ILE A 1 87 ? 8.179 -2.318 8.902 1.00 94.12 87 ILE A N 1
ATOM 651 C CA . ILE A 1 87 ? 8.571 -3.540 8.182 1.00 94.12 87 ILE A CA 1
ATOM 652 C C . ILE A 1 87 ? 8.343 -3.369 6.675 1.00 94.12 87 ILE A C 1
ATOM 654 O O . ILE A 1 87 ? 9.225 -3.705 5.886 1.00 94.12 87 ILE A O 1
ATOM 658 N N . LEU A 1 88 ? 7.199 -2.809 6.267 1.00 92.69 88 LEU A N 1
ATOM 659 C CA . LEU A 1 88 ? 6.890 -2.543 4.861 1.00 92.69 88 LEU A CA 1
ATOM 660 C C . LEU A 1 88 ? 7.944 -1.627 4.222 1.00 92.69 88 LEU A C 1
ATOM 662 O O . LEU A 1 88 ? 8.408 -1.905 3.121 1.00 92.69 88 LEU A O 1
ATOM 666 N N . SER A 1 89 ? 8.368 -0.579 4.927 1.00 91.38 89 SER A N 1
ATOM 667 C CA . SER A 1 89 ? 9.401 0.347 4.454 1.00 91.38 89 SER A CA 1
ATOM 668 C C . SER A 1 89 ? 10.749 -0.337 4.241 1.00 91.38 89 SER A C 1
ATOM 670 O O . SER A 1 89 ? 11.396 -0.098 3.224 1.00 91.38 89 SER A O 1
ATOM 672 N N . ILE A 1 90 ? 11.143 -1.252 5.132 1.00 93.25 90 ILE A N 1
ATOM 673 C CA . ILE A 1 90 ? 12.351 -2.072 4.945 1.00 93.25 90 ILE A CA 1
ATOM 674 C C . ILE A 1 90 ? 12.205 -2.977 3.713 1.00 93.25 90 ILE A C 1
ATOM 676 O O . ILE A 1 90 ? 13.130 -3.071 2.908 1.00 93.25 90 ILE A O 1
ATOM 680 N N . LEU A 1 91 ? 11.041 -3.606 3.523 1.00 93.56 91 LEU A N 1
ATOM 681 C CA . LEU A 1 91 ? 10.780 -4.447 2.350 1.00 93.56 91 LEU A CA 1
ATOM 682 C C . LEU A 1 91 ? 10.850 -3.652 1.039 1.00 93.56 91 LEU A C 1
ATOM 684 O O . LEU A 1 91 ? 11.416 -4.147 0.067 1.00 93.56 91 LEU A O 1
ATOM 688 N N . VAL A 1 92 ? 10.335 -2.419 1.012 1.00 93.12 92 VAL A N 1
ATOM 689 C CA . VAL A 1 92 ? 10.439 -1.529 -0.158 1.00 93.12 92 VAL A CA 1
ATOM 690 C C . VAL A 1 92 ? 11.901 -1.209 -0.476 1.00 93.12 92 VAL A C 1
ATOM 692 O O . VAL A 1 92 ? 12.289 -1.247 -1.643 1.00 93.12 92 VAL A O 1
ATOM 695 N N . VAL A 1 93 ? 12.733 -0.963 0.541 1.00 92.19 93 VAL A N 1
ATOM 696 C CA . VAL A 1 93 ? 14.173 -0.727 0.351 1.00 92.19 93 VAL A CA 1
ATOM 697 C C . VAL A 1 93 ? 14.860 -1.973 -0.208 1.00 92.19 93 VAL A C 1
ATOM 699 O O . VAL A 1 93 ? 15.562 -1.873 -1.212 1.00 92.19 93 VAL A O 1
ATOM 702 N N . ILE A 1 94 ? 14.609 -3.156 0.358 1.00 93.69 94 ILE A N 1
ATOM 703 C CA . ILE A 1 94 ? 15.157 -4.421 -0.162 1.00 93.69 94 ILE A CA 1
ATOM 704 C C . ILE A 1 94 ? 14.743 -4.623 -1.627 1.00 93.69 94 ILE A C 1
ATOM 706 O O . ILE A 1 94 ? 15.581 -4.945 -2.467 1.00 93.69 94 ILE A O 1
ATOM 710 N N . LEU A 1 95 ? 13.477 -4.364 -1.963 1.00 91.69 95 LEU A N 1
ATOM 711 C CA . LEU A 1 95 ? 12.984 -4.481 -3.333 1.00 91.69 95 LEU A CA 1
ATOM 712 C C . LEU A 1 95 ? 13.641 -3.462 -4.281 1.00 91.69 95 LEU A C 1
ATOM 714 O O . LEU A 1 95 ? 13.961 -3.805 -5.420 1.00 91.69 95 LEU A O 1
ATOM 718 N N . SER A 1 96 ? 13.906 -2.235 -3.819 1.00 90.81 96 SER A N 1
ATOM 719 C CA . SER A 1 96 ? 14.657 -1.244 -4.606 1.00 90.81 96 SER A CA 1
ATOM 720 C C . SER A 1 96 ? 16.106 -1.671 -4.863 1.00 90.81 96 SER A C 1
ATOM 722 O O . SER A 1 96 ? 16.635 -1.446 -5.949 1.00 90.81 96 SER A O 1
ATOM 724 N N . LEU A 1 97 ? 16.740 -2.356 -3.904 1.00 90.44 97 LEU A N 1
ATOM 725 C CA . LEU A 1 97 ? 18.096 -2.879 -4.072 1.00 90.44 97 LEU A CA 1
ATOM 726 C C . LEU A 1 97 ? 18.120 -4.037 -5.071 1.00 90.44 97 LEU A C 1
ATOM 728 O O . LEU A 1 97 ? 18.988 -4.070 -5.939 1.00 90.44 97 LEU A O 1
ATOM 732 N N . ILE A 1 98 ? 17.145 -4.948 -4.992 1.00 91.81 98 ILE A N 1
ATOM 733 C 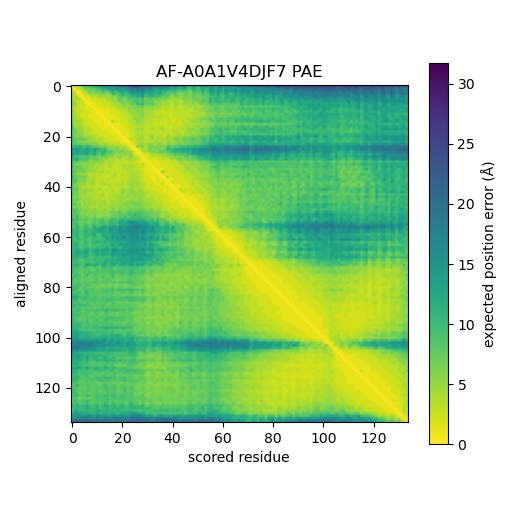CA . ILE A 1 98 ? 17.015 -6.065 -5.937 1.00 91.81 98 ILE A CA 1
ATOM 734 C C . ILE A 1 98 ? 16.792 -5.538 -7.357 1.00 91.81 98 ILE A C 1
ATOM 736 O O . ILE A 1 98 ? 17.507 -5.933 -8.272 1.00 91.81 98 ILE A O 1
ATOM 740 N N . THR A 1 99 ? 15.841 -4.618 -7.543 1.00 89.38 99 THR A N 1
ATOM 741 C CA . THR A 1 99 ? 15.537 -4.044 -8.868 1.00 89.38 99 THR A CA 1
ATOM 742 C C . THR A 1 99 ? 16.744 -3.325 -9.471 1.00 89.38 99 THR A C 1
ATOM 744 O O . THR A 1 99 ? 17.054 -3.545 -10.644 1.00 89.38 99 THR A O 1
ATOM 747 N N . SER A 1 100 ? 17.488 -2.574 -8.653 1.00 87.81 100 SER A N 1
ATOM 748 C CA . SER A 1 100 ? 18.763 -1.962 -9.042 1.00 87.81 100 SER A CA 1
ATOM 749 C C . SER A 1 100 ? 19.818 -3.003 -9.448 1.00 87.81 100 SER A C 1
ATOM 751 O O . SER A 1 100 ? 20.425 -2.889 -10.512 1.00 87.81 100 SER A O 1
ATOM 753 N N . ALA A 1 101 ? 19.991 -4.070 -8.658 1.00 88.00 101 ALA A N 1
ATOM 754 C CA . ALA A 1 101 ? 20.959 -5.134 -8.939 1.00 88.00 101 ALA A CA 1
ATOM 755 C C . ALA A 1 101 ? 20.631 -5.919 -10.221 1.00 88.00 101 ALA A C 1
ATOM 757 O O . ALA A 1 101 ? 21.533 -6.320 -10.953 1.00 88.00 101 ALA A O 1
ATOM 758 N N . THR A 1 102 ? 19.345 -6.105 -10.524 1.00 89.12 102 THR A N 1
ATOM 759 C CA . THR A 1 102 ? 18.882 -6.787 -11.745 1.00 89.12 102 THR A CA 1
ATOM 760 C C . THR A 1 102 ? 18.957 -5.927 -13.015 1.00 89.12 102 THR A C 1
ATOM 762 O O . THR A 1 102 ? 18.478 -6.370 -14.055 1.00 89.12 102 THR A O 1
ATOM 765 N N . GLN A 1 103 ? 19.526 -4.713 -12.943 1.00 80.94 103 GLN A N 1
ATOM 766 C CA . GLN A 1 103 ? 19.589 -3.737 -14.045 1.00 80.94 103 GLN A CA 1
ATOM 767 C C . GLN A 1 103 ? 18.237 -3.522 -14.745 1.00 80.94 103 GLN A C 1
ATOM 769 O O . GLN A 1 103 ? 18.155 -3.347 -15.961 1.00 80.94 103 GLN A O 1
ATOM 774 N N . GLN A 1 104 ? 17.154 -3.547 -13.965 1.00 79.44 104 GLN A N 1
ATOM 775 C CA . GLN A 1 104 ? 15.824 -3.224 -14.469 1.00 79.44 104 GLN A CA 1
ATOM 776 C C . GLN A 1 104 ? 15.745 -1.743 -14.846 1.00 79.44 104 GLN A C 1
ATOM 778 O O . GLN A 1 104 ? 16.579 -0.931 -14.441 1.00 79.44 104 GLN A O 1
ATOM 783 N N . SER A 1 105 ? 14.717 -1.387 -15.620 1.00 83.62 105 SER A N 1
ATOM 784 C CA . SER A 1 105 ? 14.494 -0.005 -16.050 1.00 83.62 105 SER A CA 1
ATOM 785 C C . SER A 1 105 ? 14.575 0.966 -14.867 1.00 83.62 105 SER A C 1
ATOM 787 O O . SER A 1 105 ? 13.916 0.769 -13.842 1.00 83.62 105 SER A O 1
ATOM 789 N N . LEU A 1 106 ? 15.361 2.039 -15.028 1.00 83.75 106 LEU A N 1
ATOM 790 C CA . LEU A 1 106 ? 15.634 3.043 -13.991 1.00 83.75 106 LEU A CA 1
ATOM 791 C C . LEU A 1 106 ? 14.347 3.590 -13.354 1.00 83.75 106 LEU A C 1
ATOM 793 O O . LEU A 1 106 ? 14.311 3.887 -12.160 1.00 83.75 106 LEU A O 1
ATOM 797 N N . TRP A 1 107 ? 13.278 3.683 -14.144 1.00 83.75 107 TRP A N 1
ATOM 798 C CA . TRP A 1 107 ? 11.973 4.166 -13.702 1.00 83.75 107 TRP A CA 1
ATOM 799 C C . TRP A 1 107 ? 11.345 3.300 -12.597 1.00 83.75 107 TRP A C 1
ATOM 801 O O . TRP A 1 107 ? 10.685 3.831 -11.701 1.00 83.75 107 TRP A O 1
ATOM 811 N N . VAL A 1 108 ? 11.585 1.984 -12.608 1.00 84.25 108 VAL A N 1
ATOM 812 C CA . VAL A 1 108 ? 11.082 1.048 -11.586 1.00 84.25 108 VAL A CA 1
ATOM 813 C C . VAL A 1 108 ? 11.768 1.309 -10.246 1.00 84.25 108 VAL A C 1
ATOM 815 O O . VAL A 1 108 ? 11.098 1.519 -9.231 1.00 84.25 108 VAL A O 1
ATOM 818 N N . THR A 1 109 ? 13.100 1.378 -10.249 1.00 87.94 109 THR A N 1
ATOM 819 C CA . THR A 1 109 ? 13.893 1.669 -9.049 1.00 87.94 109 THR A CA 1
ATOM 820 C C . THR A 1 109 ? 13.575 3.066 -8.510 1.00 87.94 109 THR A C 1
ATOM 822 O O . THR A 1 109 ? 13.351 3.227 -7.309 1.00 87.94 109 THR A O 1
ATOM 825 N N . ALA A 1 110 ? 13.464 4.069 -9.390 1.00 87.81 110 ALA A N 1
ATOM 826 C CA . ALA A 1 110 ? 13.107 5.438 -9.017 1.00 87.81 110 ALA A CA 1
ATOM 827 C C . ALA A 1 110 ? 11.717 5.524 -8.366 1.00 87.81 110 ALA A C 1
ATOM 829 O O . ALA A 1 110 ? 11.545 6.241 -7.380 1.00 87.81 110 ALA A O 1
ATOM 830 N N . THR A 1 111 ? 10.742 4.753 -8.857 1.00 89.06 111 THR A N 1
ATOM 831 C CA . THR A 1 111 ? 9.392 4.698 -8.272 1.00 89.06 111 THR A CA 1
ATOM 832 C C . THR A 1 111 ? 9.418 4.119 -6.857 1.00 89.06 111 THR A C 1
ATOM 834 O O . THR A 1 111 ? 8.800 4.685 -5.955 1.00 89.06 111 THR A O 1
ATOM 837 N N . LEU A 1 112 ? 10.162 3.033 -6.624 1.00 91.31 112 LEU A N 1
ATOM 838 C CA . LEU A 1 112 ? 10.285 2.427 -5.291 1.00 91.31 112 LEU A CA 1
ATOM 839 C C . LEU A 1 112 ? 10.956 3.373 -4.287 1.00 91.31 112 LEU A C 1
ATOM 841 O O . LEU A 1 112 ? 10.455 3.550 -3.174 1.00 91.31 112 LEU A O 1
ATOM 845 N N . VAL A 1 113 ? 12.045 4.028 -4.696 1.00 91.00 113 VAL A N 1
ATOM 846 C CA . VAL A 1 113 ? 12.727 5.035 -3.869 1.00 91.00 113 VAL A CA 1
ATOM 847 C C . VAL A 1 113 ? 11.806 6.229 -3.601 1.00 91.00 113 VAL A C 1
ATOM 849 O O . VAL A 1 113 ? 11.724 6.701 -2.467 1.00 91.00 113 VAL A O 1
ATOM 852 N N . GLY A 1 114 ? 11.051 6.677 -4.607 1.00 91.44 114 GLY A N 1
ATOM 853 C CA . GLY A 1 114 ? 10.054 7.737 -4.466 1.00 91.44 114 GLY A CA 1
ATOM 854 C C . GLY A 1 114 ? 8.956 7.388 -3.458 1.00 91.44 114 GLY A C 1
ATOM 855 O O . GLY A 1 114 ? 8.635 8.208 -2.599 1.00 91.44 114 GLY A O 1
ATOM 856 N N . LEU A 1 115 ? 8.423 6.161 -3.491 1.00 92.50 115 LEU A N 1
ATOM 857 C CA . LEU A 1 115 ? 7.434 5.687 -2.514 1.00 92.50 115 LEU A CA 1
ATOM 858 C C . LEU A 1 115 ? 7.995 5.678 -1.088 1.00 92.50 115 LEU A C 1
ATOM 860 O O . LEU A 1 115 ? 7.316 6.125 -0.162 1.00 92.50 115 LEU A O 1
ATOM 864 N N . PHE A 1 116 ? 9.237 5.223 -0.910 1.00 92.62 116 PHE A N 1
ATOM 865 C CA . PHE A 1 116 ? 9.914 5.265 0.387 1.00 92.62 116 PHE A CA 1
ATOM 866 C C . PHE A 1 116 ? 10.125 6.706 0.885 1.00 92.62 116 PHE A C 1
ATOM 868 O O . PHE A 1 116 ? 9.873 7.003 2.058 1.00 92.62 116 PHE A O 1
ATOM 875 N N . ALA A 1 117 ? 10.528 7.622 0.001 1.00 92.50 117 ALA A N 1
ATOM 876 C CA . ALA A 1 117 ? 10.704 9.033 0.335 1.00 92.50 117 ALA A CA 1
ATOM 877 C C . ALA A 1 117 ? 9.375 9.692 0.737 1.00 92.50 117 ALA A C 1
ATOM 879 O O . ALA A 1 117 ? 9.302 10.335 1.785 1.00 92.50 117 ALA A O 1
ATOM 880 N N . ILE A 1 118 ? 8.302 9.472 -0.031 1.00 93.75 118 ILE A N 1
ATOM 881 C CA . ILE A 1 118 ? 6.954 9.966 0.292 1.00 93.75 118 ILE A CA 1
ATOM 882 C C . ILE A 1 118 ? 6.490 9.408 1.640 1.00 93.75 118 ILE A C 1
ATOM 884 O O . ILE A 1 118 ? 6.017 10.170 2.483 1.00 93.75 118 ILE A O 1
ATOM 888 N N . HIS A 1 119 ? 6.655 8.103 1.876 1.00 92.38 119 HIS A N 1
ATOM 889 C CA . HIS A 1 119 ? 6.318 7.485 3.158 1.00 92.38 119 HIS A CA 1
ATOM 890 C C . HIS A 1 119 ? 7.076 8.136 4.325 1.00 92.38 119 HIS A C 1
ATOM 892 O O . HIS A 1 119 ? 6.478 8.444 5.359 1.00 92.38 119 HIS A O 1
ATOM 898 N N . SER A 1 120 ? 8.371 8.404 4.149 1.00 91.12 120 SER A N 1
ATOM 899 C CA . SER A 1 120 ? 9.213 9.045 5.164 1.00 91.12 120 SER A CA 1
ATOM 900 C C . SER A 1 120 ? 8.776 10.486 5.446 1.00 91.12 120 SER A C 1
ATOM 902 O O . SER A 1 120 ? 8.602 10.861 6.605 1.00 91.12 120 SER A O 1
ATOM 904 N N . ILE A 1 121 ? 8.513 11.277 4.399 1.00 94.56 121 ILE A N 1
ATOM 905 C CA . ILE A 1 121 ? 8.029 12.662 4.523 1.00 94.56 121 ILE A CA 1
ATOM 906 C C . ILE A 1 121 ? 6.675 12.698 5.235 1.00 94.56 121 ILE A C 1
ATOM 908 O O . ILE A 1 121 ? 6.491 13.481 6.168 1.00 94.56 121 ILE A O 1
ATOM 912 N N . LEU A 1 122 ? 5.734 11.835 4.835 1.00 93.25 122 LEU A N 1
ATOM 913 C CA . LEU A 1 122 ? 4.426 11.738 5.481 1.00 93.25 122 LEU A CA 1
ATOM 914 C C . LEU A 1 122 ? 4.561 11.346 6.951 1.00 93.25 122 LEU A C 1
ATOM 916 O O . LEU A 1 122 ? 3.890 11.933 7.795 1.00 93.25 122 LEU A O 1
ATOM 920 N N . THR A 1 123 ? 5.447 10.405 7.270 1.00 91.50 123 THR A N 1
ATOM 921 C CA . THR A 1 123 ? 5.692 9.982 8.653 1.00 91.50 123 THR A CA 1
ATOM 922 C C . THR A 1 123 ? 6.186 11.151 9.503 1.00 91.50 123 THR A C 1
ATOM 924 O O . THR A 1 123 ? 5.604 11.428 10.550 1.00 91.50 123 THR A O 1
ATOM 927 N N . VAL A 1 124 ? 7.180 11.907 9.026 1.00 92.25 124 VAL A N 1
ATOM 928 C CA . VAL A 1 124 ? 7.682 13.103 9.726 1.00 92.25 124 VAL A CA 1
ATOM 929 C C . VAL A 1 124 ? 6.592 14.170 9.862 1.00 92.25 124 VAL A C 1
ATOM 931 O O . VAL A 1 124 ? 6.413 14.746 10.936 1.00 92.25 124 VAL A O 1
ATOM 934 N N . TYR A 1 125 ? 5.825 14.417 8.799 1.00 94.25 125 TYR A N 1
ATOM 935 C CA . TYR A 1 125 ? 4.713 15.365 8.826 1.00 94.25 125 TYR A CA 1
ATOM 936 C C . TYR A 1 125 ? 3.661 14.982 9.875 1.00 94.25 125 TYR A C 1
ATOM 938 O O . TYR A 1 125 ? 3.251 15.829 10.672 1.00 94.25 125 TYR A O 1
ATOM 946 N N . PHE A 1 126 ? 3.239 13.714 9.909 1.00 90.88 126 PHE A N 1
ATOM 947 C CA . PHE A 1 126 ? 2.238 13.241 10.862 1.00 90.88 126 PHE A CA 1
ATOM 948 C C . PHE A 1 126 ? 2.760 13.237 12.296 1.00 90.88 126 PHE A C 1
ATOM 950 O O . PHE A 1 126 ? 2.007 13.636 13.180 1.00 90.88 126 PHE A O 1
ATOM 957 N N . ILE A 1 127 ? 4.028 12.886 12.533 1.00 91.38 127 ILE A N 1
ATOM 958 C CA . ILE A 1 127 ? 4.652 13.011 13.860 1.00 91.38 127 ILE A CA 1
ATOM 959 C C . ILE A 1 127 ? 4.592 14.467 14.332 1.00 91.38 127 ILE A C 1
ATOM 961 O O . ILE A 1 127 ? 4.078 14.746 15.411 1.00 91.38 127 ILE A O 1
ATOM 965 N N . ASN A 1 128 ? 5.027 15.415 13.497 1.00 92.88 128 ASN A N 1
ATOM 966 C CA . ASN A 1 128 ? 5.008 16.838 13.844 1.00 92.88 128 ASN A CA 1
ATOM 967 C C . ASN A 1 128 ? 3.592 17.373 14.080 1.00 92.88 128 ASN A C 1
ATOM 969 O O . ASN A 1 128 ? 3.381 18.210 14.954 1.00 92.88 128 ASN A O 1
ATOM 973 N N . LYS A 1 129 ? 2.615 16.915 13.294 1.00 92.12 129 LYS A N 1
ATOM 974 C CA . LYS A 1 129 ? 1.212 17.300 13.463 1.00 92.12 129 LYS A CA 1
ATOM 975 C C . LYS A 1 129 ? 0.628 16.741 14.762 1.00 92.12 129 LYS A C 1
ATOM 977 O O . LYS A 1 129 ? -0.058 17.473 15.473 1.00 92.12 129 LYS A O 1
ATOM 982 N N . LEU A 1 130 ? 0.899 15.475 15.073 1.00 89.56 130 LEU A N 1
ATOM 983 C CA . LEU A 1 130 ? 0.398 14.813 16.278 1.00 89.56 130 LEU A CA 1
ATOM 984 C C . LEU A 1 130 ? 1.037 15.395 17.543 1.00 89.56 130 LEU A C 1
ATOM 986 O O . LEU A 1 130 ? 0.297 15.716 18.463 1.00 89.56 130 LEU A O 1
ATOM 990 N N . ASN A 1 131 ? 2.346 15.671 17.534 1.00 86.81 131 ASN A N 1
ATOM 991 C CA . ASN A 1 131 ? 3.058 16.325 18.644 1.00 86.81 131 ASN A CA 1
ATOM 992 C C . ASN A 1 131 ? 2.575 17.752 18.954 1.00 86.81 131 ASN A C 1
ATOM 994 O O . ASN A 1 131 ? 2.893 18.286 20.006 1.00 86.81 131 ASN A O 1
ATOM 998 N N . LYS A 1 132 ? 1.892 18.417 18.014 1.00 80.38 132 LYS A N 1
ATOM 999 C CA . LYS A 1 132 ? 1.291 19.744 18.237 1.00 80.38 132 LYS A CA 1
ATOM 1000 C C . LYS A 1 132 ? -0.161 19.672 18.709 1.00 80.38 132 LYS A C 1
ATOM 1002 O O . LYS A 1 132 ? -0.704 20.690 19.121 1.00 80.38 132 LYS A O 1
ATOM 1007 N N . THR A 1 133 ? -0.811 18.524 18.527 1.00 81.81 133 THR A N 1
ATOM 1008 C CA . THR A 1 133 ? -2.249 18.340 18.781 1.00 81.81 133 THR A CA 1
ATOM 1009 C C . THR A 1 133 ? -2.503 17.604 20.098 1.00 81.81 133 THR A C 1
ATOM 1011 O O . THR A 1 133 ? -3.546 17.822 20.709 1.00 81.81 133 THR A O 1
ATOM 1014 N N . MET A 1 134 ? -1.577 16.731 20.504 1.00 62.12 134 MET A N 1
ATOM 1015 C CA . MET A 1 134 ? -1.518 16.101 21.828 1.00 62.12 134 MET A CA 1
ATOM 1016 C C . MET A 1 134 ? -0.500 16.827 22.698 1.00 62.12 134 MET A C 1
ATOM 1018 O O . MET A 1 134 ? -0.744 16.894 23.919 1.00 62.12 134 MET A O 1
#

Radius of gyration: 19.4 Å; Cα contacts (8 Å, |Δi|>4): 77; chains: 1; bounding box: 48×35×50 Å

Solvent-accessible surface area (backbone atoms only — not comparable to full-atom values): 7020 Å² total; per-residue (Å²): 113,69,71,62,54,52,52,32,51,51,38,29,51,50,10,50,51,31,30,51,47,22,74,73,40,96,50,95,57,16,68,59,27,34,55,53,9,52,52,32,33,55,56,17,51,58,49,49,54,54,48,52,52,39,68,77,31,63,64,56,48,52,49,49,57,52,51,67,68,34,70,68,50,46,50,53,48,52,53,50,50,52,54,51,49,56,52,49,52,52,52,44,51,53,50,2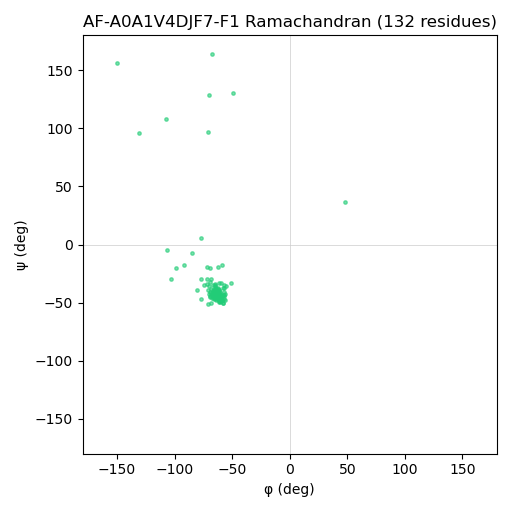8,51,49,38,53,74,68,68,49,65,67,68,59,33,50,48,41,51,48,51,51,49,52,53,51,53,49,50,54,50,50,51,57,52,45,70,74,74,108

pLDDT: mean 85.67, std 6.63, range [58.22, 94.56]

Mean predicted aligned error: 7.81 Å

Foldseek 3Di:
DVVLLVVLVVLLVQLVVLQVCLVVDPDPCSVVSNVSSVVSNVVSVVSVVVVVVCVVDVVVVVVCVVLVPDPVSVVVVVVVVVVVLVVVLVVLVVVLVVCVVVVHDPVVSVVSVVVSVVSVVVVVVVVVVVVVVD

Secondary structure (DSSP, 8-state):
-HHHHHHHHHHHHHHHHHHHHHHH--STTHHHHHHHHHHHHHHHHHHHHHHHHHHH-HHHHHHHHHHTT-HHHHHHHHHHHHHHHHHHHHHHHHHHHHHHHTT--HHHHHHHHHHHHHHHHHHHHHHHHHHHH-

Nearest PDB structures (foldseek):
  4nqi-assembly1_A  TM=3.904E-01  e=4.801E+00  Dictyostelium discoideum
  6y07-assembly1_A  TM=3.742E-01  e=8.177E+00  synthetic construct